Protein AF-A0A2H0MTW6-F1 (afdb_monomer)

Foldseek 3Di:
DVVLLVVLLVQLVVLLVQLVVLLVQLVVCVVVVVVVSNLVSLLSNLVSLVSNLVSLVVNCVVLDDVSNVLSPVDDPVVSVVVNCLSVCVVVCVVADPVNDFAFDDPDPDTDRPSWDWDQDPNFTWIDHRPDIDTSGPVVSVVSSVSSVVSCVSRQPDPVSVVVSVVVVVVVD

Mean predicted aligned error: 7.78 Å

Structure (mmCIF, N/CA/C/O backbone):
data_AF-A0A2H0MTW6-F1
#
_entry.id   AF-A0A2H0MTW6-F1
#
loop_
_atom_site.group_PDB
_atom_site.id
_atom_site.type_symbol
_atom_site.label_atom_id
_atom_site.label_alt_id
_atom_site.label_comp_id
_atom_site.label_asym_id
_atom_site.label_entity_id
_atom_site.label_seq_id
_atom_site.pdbx_PDB_ins_code
_atom_site.Cartn_x
_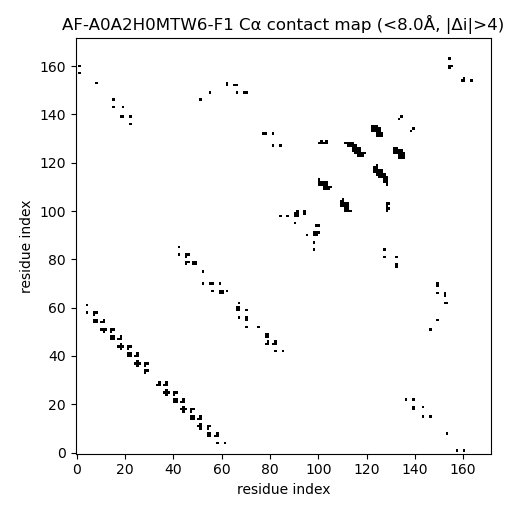atom_site.Cartn_y
_atom_site.Cartn_z
_atom_site.occupancy
_atom_site.B_iso_or_equiv
_atom_site.auth_seq_id
_atom_site.auth_comp_id
_atom_site.auth_asym_id
_atom_site.auth_atom_id
_atom_site.pdbx_PDB_model_num
ATOM 1 N N . MET A 1 1 ? -6.665 -3.968 26.983 1.00 61.47 1 MET A N 1
ATOM 2 C CA . MET A 1 1 ? -7.393 -3.691 25.725 1.00 61.47 1 MET A CA 1
ATOM 3 C C . MET A 1 1 ? -7.090 -2.282 25.215 1.00 61.47 1 MET A C 1
ATOM 5 O O . MET A 1 1 ? -6.548 -2.179 24.126 1.00 61.47 1 MET A O 1
ATOM 9 N N . TYR A 1 2 ? -7.286 -1.240 26.032 1.00 69.06 2 TYR A N 1
ATOM 10 C CA . TYR A 1 2 ? -6.973 0.174 25.736 1.00 69.06 2 TYR A CA 1
ATOM 11 C C . TYR A 1 2 ? -5.562 0.436 25.175 1.00 69.06 2 TYR A C 1
ATOM 13 O O . TYR A 1 2 ? -5.439 0.930 24.060 1.00 69.06 2 TYR A O 1
ATOM 21 N N . ASN A 1 3 ? -4.499 -0.003 25.866 1.00 75.69 3 ASN A N 1
ATOM 22 C CA . ASN A 1 3 ? -3.119 0.159 25.369 1.00 75.69 3 ASN A CA 1
ATOM 23 C C . ASN A 1 3 ? -2.903 -0.476 23.989 1.00 75.69 3 ASN A C 1
ATOM 25 O O . ASN A 1 3 ? -2.161 0.049 23.173 1.00 75.69 3 ASN A O 1
ATOM 29 N N . LYS A 1 4 ? -3.579 -1.595 23.697 1.00 79.81 4 LYS A N 1
ATOM 30 C CA . LYS A 1 4 ? -3.453 -2.262 22.398 1.00 79.81 4 LYS A CA 1
ATOM 31 C C . LYS A 1 4 ? -4.116 -1.449 21.282 1.00 79.81 4 LYS A C 1
ATOM 33 O O . LYS A 1 4 ? -3.567 -1.427 20.189 1.00 79.81 4 LYS A O 1
ATOM 38 N N . LEU A 1 5 ? -5.250 -0.792 21.543 1.00 81.81 5 LEU A N 1
ATOM 39 C CA . LEU A 1 5 ? -5.915 0.088 20.571 1.00 81.81 5 LEU A CA 1
ATOM 40 C C . LEU A 1 5 ? -5.017 1.280 20.223 1.00 81.81 5 LEU A C 1
ATOM 42 O O . LEU A 1 5 ? -4.671 1.451 19.056 1.00 81.81 5 LEU A O 1
ATOM 46 N N . LEU A 1 6 ? -4.565 2.014 21.244 1.00 78.50 6 LEU A N 1
ATOM 47 C CA . LEU A 1 6 ? -3.736 3.210 21.076 1.00 78.50 6 LEU A CA 1
ATOM 48 C C . LEU A 1 6 ? -2.411 2.890 20.375 1.00 78.50 6 LEU A C 1
ATOM 50 O O . LEU A 1 6 ? -2.101 3.483 19.348 1.00 78.50 6 LEU A O 1
ATOM 54 N N . THR A 1 7 ? -1.680 1.868 20.831 1.00 85.94 7 THR A N 1
ATOM 55 C CA . THR A 1 7 ? -0.421 1.468 20.182 1.00 85.94 7 THR A CA 1
ATOM 56 C C . THR A 1 7 ? -0.631 0.992 18.739 1.00 85.94 7 THR A C 1
ATOM 58 O O . THR A 1 7 ? 0.207 1.239 17.873 1.00 85.94 7 THR A O 1
ATOM 61 N N . THR A 1 8 ? -1.750 0.323 18.436 1.00 88.88 8 THR A N 1
ATOM 62 C CA . THR A 1 8 ? -2.046 -0.103 17.054 1.00 88.88 8 THR A CA 1
ATOM 63 C C . THR A 1 8 ? -2.344 1.102 16.160 1.00 88.88 8 THR A C 1
ATOM 65 O O . THR A 1 8 ? -1.858 1.150 15.031 1.00 88.88 8 THR A O 1
ATOM 68 N N . GLN A 1 9 ? -3.080 2.098 16.659 1.00 90.50 9 GLN A N 1
ATOM 69 C CA . GLN A 1 9 ? -3.335 3.348 15.941 1.00 90.50 9 GLN A CA 1
ATOM 70 C C . GLN A 1 9 ? -2.043 4.144 15.704 1.00 90.50 9 GLN A C 1
ATOM 72 O O . GLN A 1 9 ? -1.785 4.584 14.585 1.00 90.50 9 GLN A O 1
ATOM 77 N N . GLU A 1 10 ? -1.183 4.266 16.716 1.00 90.31 10 GLU A N 1
ATOM 78 C CA . GLU A 1 10 ? 0.134 4.903 16.587 1.00 90.31 10 GLU A CA 1
ATOM 79 C C . GLU A 1 10 ? 0.987 4.228 15.505 1.00 90.31 10 GLU A C 1
ATOM 81 O O . GLU A 1 10 ? 1.629 4.901 14.696 1.00 90.31 10 GLU A O 1
ATOM 86 N N . HIS A 1 11 ? 0.966 2.892 15.439 1.00 93.06 11 HIS A N 1
ATOM 87 C CA . HIS A 1 11 ? 1.633 2.153 14.371 1.00 93.06 11 HIS A CA 1
ATOM 88 C C . HIS A 1 11 ? 1.047 2.468 12.991 1.00 93.06 11 HIS A C 1
ATOM 90 O O . HIS A 1 11 ? 1.823 2.679 12.058 1.00 93.06 11 HIS A O 1
ATOM 96 N N . ILE A 1 12 ? -0.282 2.536 12.848 1.00 95.12 12 ILE A N 1
ATOM 97 C CA . ILE A 1 12 ? -0.930 2.926 11.583 1.00 95.12 12 ILE A CA 1
ATOM 98 C C . ILE A 1 12 ? -0.408 4.291 11.134 1.00 95.12 12 ILE A C 1
ATOM 100 O O . ILE A 1 12 ? 0.101 4.401 10.021 1.00 95.12 12 ILE A O 1
ATOM 104 N N . LEU A 1 13 ? -0.446 5.300 12.006 1.00 94.81 13 LEU A N 1
ATOM 105 C CA . LEU A 1 13 ? 0.002 6.657 11.678 1.00 94.81 13 LEU A CA 1
ATOM 106 C C . LEU A 1 13 ? 1.494 6.705 11.328 1.00 94.81 13 LEU A C 1
ATOM 108 O O . LEU A 1 13 ? 1.893 7.327 10.341 1.00 94.81 13 LEU A O 1
ATOM 112 N N . ARG A 1 14 ? 2.331 5.996 12.091 1.00 95.88 14 ARG A N 1
ATOM 113 C CA . ARG A 1 14 ? 3.772 5.912 11.830 1.00 95.88 14 ARG A CA 1
ATOM 114 C C . ARG A 1 14 ? 4.065 5.315 10.454 1.00 95.88 14 ARG A C 1
ATOM 116 O O . ARG A 1 14 ? 4.883 5.865 9.714 1.00 95.88 14 ARG A O 1
ATOM 123 N N . TYR A 1 15 ? 3.423 4.202 10.102 1.00 97.69 15 TYR A N 1
ATOM 124 C CA . TYR A 1 15 ? 3.654 3.545 8.815 1.00 97.69 15 TYR A CA 1
ATOM 125 C C . TYR A 1 15 ? 2.961 4.261 7.653 1.00 97.69 15 TYR A C 1
ATOM 127 O O . TYR A 1 15 ? 3.503 4.252 6.553 1.00 97.69 15 TYR A O 1
ATOM 135 N N . ARG A 1 16 ? 1.847 4.961 7.891 1.00 97.50 16 ARG A N 1
ATOM 136 C CA . ARG A 1 16 ? 1.221 5.878 6.928 1.00 97.50 16 ARG A CA 1
ATOM 137 C C . ARG A 1 16 ? 2.183 6.999 6.530 1.00 97.50 16 ARG A C 1
ATOM 139 O O . ARG A 1 16 ? 2.453 7.182 5.347 1.00 97.50 16 ARG A O 1
ATOM 146 N N . ASN A 1 17 ? 2.794 7.667 7.510 1.00 97.88 17 ASN A N 1
ATOM 147 C CA . ASN A 1 17 ? 3.812 8.697 7.265 1.00 97.88 17 ASN A CA 1
ATOM 148 C C . ASN A 1 17 ? 5.059 8.123 6.582 1.00 97.88 17 ASN A C 1
ATOM 150 O O . ASN A 1 17 ? 5.659 8.763 5.720 1.00 97.88 17 ASN A O 1
ATOM 154 N N . SER A 1 18 ? 5.446 6.895 6.938 1.00 97.75 18 SER A N 1
ATOM 155 C CA . SER A 1 18 ? 6.530 6.207 6.242 1.00 97.75 18 SER A CA 1
ATOM 156 C C . SER A 1 18 ? 6.173 5.912 4.782 1.00 97.75 18 SER A C 1
ATOM 158 O O . SER A 1 18 ? 7.005 6.158 3.919 1.00 97.75 18 SER A O 1
ATOM 160 N N . ALA A 1 19 ? 4.961 5.441 4.479 1.00 98.12 19 ALA A N 1
ATOM 161 C CA . ALA A 1 19 ? 4.523 5.188 3.107 1.00 98.12 19 ALA A CA 1
ATOM 162 C C . ALA A 1 19 ? 4.574 6.467 2.254 1.00 98.12 19 ALA A C 1
ATOM 164 O O . ALA A 1 19 ? 5.123 6.442 1.156 1.00 98.12 19 ALA A O 1
ATOM 165 N N . GLU A 1 20 ? 4.090 7.594 2.781 1.00 98.50 20 GLU A N 1
ATOM 166 C CA . GLU A 1 20 ? 4.177 8.896 2.110 1.00 98.50 20 GLU A CA 1
ATOM 167 C C . GLU A 1 20 ? 5.633 9.308 1.827 1.00 98.50 20 GLU A C 1
ATOM 169 O O . GLU A 1 20 ? 5.987 9.649 0.695 1.00 98.50 20 GLU A O 1
ATOM 174 N N . LEU A 1 21 ? 6.505 9.214 2.837 1.00 98.38 21 LEU A N 1
ATOM 175 C CA . LEU A 1 21 ? 7.918 9.567 2.704 1.00 98.38 21 LEU A CA 1
ATOM 176 C C . LEU A 1 21 ? 8.641 8.690 1.672 1.00 98.38 21 LEU A C 1
ATOM 178 O O . LEU A 1 21 ? 9.351 9.216 0.811 1.00 98.38 21 LEU A O 1
ATOM 182 N N . GLN A 1 22 ? 8.465 7.368 1.745 1.00 98.06 22 GLN A N 1
ATOM 183 C CA . GLN A 1 22 ? 9.132 6.441 0.828 1.00 98.06 22 GLN A CA 1
ATOM 184 C C . GLN A 1 22 ? 8.589 6.568 -0.590 1.00 98.06 22 GLN A C 1
ATOM 186 O O . GLN A 1 22 ? 9.360 6.475 -1.539 1.00 98.06 22 GLN A O 1
ATOM 191 N N . HIS A 1 23 ? 7.297 6.866 -0.761 1.00 98.31 23 HIS A N 1
ATOM 192 C CA . HIS A 1 23 ? 6.752 7.167 -2.082 1.00 98.31 23 HIS A CA 1
ATOM 193 C C . HIS A 1 23 ? 7.390 8.421 -2.687 1.00 98.31 23 HIS A C 1
ATOM 195 O O . HIS A 1 23 ? 7.848 8.386 -3.829 1.00 98.31 23 HIS A O 1
ATOM 201 N N . SER A 1 24 ? 7.517 9.501 -1.912 1.00 98.25 24 SER A N 1
ATOM 202 C CA . SER A 1 24 ? 8.184 10.728 -2.367 1.00 98.25 24 SER A CA 1
ATOM 203 C C . SER A 1 24 ? 9.627 10.461 -2.822 1.00 98.25 24 SER A C 1
ATOM 205 O O . SER A 1 24 ? 10.028 10.859 -3.923 1.00 98.25 24 SER A O 1
ATOM 207 N N . ARG A 1 25 ? 10.391 9.694 -2.032 1.00 98.25 25 ARG A N 1
ATOM 208 C CA . ARG A 1 25 ? 11.764 9.285 -2.377 1.00 98.25 25 ARG A CA 1
ATOM 209 C C . ARG A 1 25 ? 11.820 8.371 -3.597 1.00 98.25 25 ARG A C 1
ATOM 211 O O . ARG A 1 25 ? 12.670 8.570 -4.463 1.00 98.25 25 ARG A O 1
ATOM 218 N N . PHE A 1 26 ? 10.892 7.424 -3.710 1.00 96.88 26 PHE A N 1
ATOM 219 C CA . PHE A 1 26 ? 10.732 6.560 -4.878 1.00 96.88 26 PHE A CA 1
ATOM 220 C C . PHE A 1 26 ? 10.512 7.381 -6.155 1.00 96.88 26 PHE A C 1
ATOM 222 O O . PHE A 1 26 ? 11.214 7.180 -7.147 1.00 96.88 26 PHE A O 1
ATOM 229 N N . ILE A 1 27 ? 9.593 8.352 -6.134 1.00 96.06 27 ILE A N 1
ATOM 230 C CA . ILE A 1 27 ? 9.321 9.220 -7.287 1.00 96.06 27 ILE A CA 1
ATOM 231 C C . ILE A 1 27 ? 10.542 10.075 -7.634 1.00 96.06 27 ILE A C 1
ATOM 233 O O . ILE A 1 27 ? 10.868 10.227 -8.815 1.00 96.06 27 ILE A O 1
ATOM 237 N N . GLN A 1 28 ? 11.235 10.619 -6.634 1.00 97.25 28 GLN A N 1
ATOM 238 C CA . GLN A 1 28 ? 12.457 11.389 -6.849 1.00 97.25 28 GLN A CA 1
ATOM 239 C C . GLN A 1 28 ? 13.549 10.539 -7.512 1.00 97.25 28 GLN A C 1
ATOM 241 O O . GLN A 1 28 ? 14.093 10.941 -8.543 1.00 97.25 28 GLN A O 1
ATOM 246 N N . ALA A 1 29 ? 13.823 9.353 -6.967 1.00 95.50 29 ALA A N 1
ATOM 247 C CA . ALA A 1 29 ? 14.791 8.411 -7.518 1.00 95.50 29 ALA A CA 1
ATOM 248 C C . ALA A 1 29 ? 14.431 8.002 -8.952 1.00 95.50 29 ALA A C 1
ATOM 250 O O . ALA A 1 29 ? 15.303 7.942 -9.821 1.00 95.50 29 ALA A O 1
ATOM 251 N N . TRP A 1 30 ? 13.138 7.797 -9.225 1.00 92.94 30 TRP A N 1
ATOM 252 C CA . TRP A 1 30 ? 12.649 7.450 -10.557 1.00 92.94 30 TRP A CA 1
ATOM 253 C C . TRP A 1 30 ? 12.935 8.565 -11.555 1.00 92.94 30 TRP A C 1
ATOM 255 O O . TRP A 1 30 ? 13.470 8.312 -12.631 1.00 92.94 30 TRP A O 1
ATOM 265 N N . ARG A 1 31 ? 12.616 9.817 -11.205 1.00 92.88 31 ARG A N 1
ATOM 266 C CA . ARG A 1 31 ? 12.877 10.988 -12.062 1.00 92.88 31 ARG A CA 1
ATOM 267 C C . ARG A 1 31 ? 14.369 11.171 -12.347 1.00 92.88 31 ARG A C 1
ATOM 269 O O . ARG A 1 31 ? 14.730 11.620 -13.428 1.00 92.88 31 ARG A O 1
ATOM 276 N N . GLN A 1 32 ? 15.225 10.793 -11.402 1.00 95.94 32 GLN A N 1
ATOM 277 C CA . GLN A 1 32 ? 16.682 10.826 -11.543 1.00 95.94 32 GLN A CA 1
ATOM 278 C C . GLN A 1 32 ? 17.253 9.611 -12.289 1.00 95.94 32 GLN A C 1
ATOM 280 O O . GLN A 1 32 ? 18.464 9.535 -12.473 1.00 95.94 32 GLN A O 1
ATOM 285 N N . SER A 1 33 ? 16.416 8.653 -12.705 1.00 92.06 33 SER A N 1
ATOM 286 C CA . SER A 1 33 ? 16.856 7.367 -13.268 1.00 92.06 33 SER A CA 1
ATOM 287 C C . SER A 1 33 ? 17.817 6.592 -12.348 1.00 92.06 33 SER A C 1
ATOM 289 O O . SER A 1 33 ? 18.616 5.779 -12.810 1.00 92.06 33 SER A O 1
ATOM 291 N N . ASN A 1 34 ? 17.745 6.818 -11.030 1.00 91.50 34 ASN A N 1
ATOM 292 C CA . ASN A 1 34 ? 18.532 6.091 -10.037 1.00 91.50 34 ASN A CA 1
ATOM 293 C C . ASN A 1 34 ? 17.819 4.779 -9.680 1.00 91.50 34 ASN A C 1
ATOM 295 O O . ASN A 1 34 ? 17.210 4.647 -8.619 1.00 91.50 34 ASN A O 1
ATOM 299 N N . TYR A 1 35 ? 17.855 3.816 -10.601 1.00 85.81 35 TYR A N 1
ATOM 300 C CA . TYR A 1 35 ? 17.107 2.562 -10.481 1.00 85.81 35 TYR A CA 1
ATOM 301 C C . TYR A 1 35 ? 17.416 1.739 -9.217 1.00 85.81 35 TYR A C 1
ATOM 303 O O . TYR A 1 35 ? 16.464 1.215 -8.638 1.00 85.81 35 TYR A O 1
ATOM 311 N N . PRO A 1 36 ? 18.669 1.651 -8.723 1.00 87.88 36 PRO A N 1
ATOM 312 C CA . PRO A 1 36 ? 18.937 1.019 -7.432 1.00 87.88 36 PRO A CA 1
ATOM 313 C C . PRO A 1 36 ? 18.144 1.664 -6.291 1.00 87.88 36 PRO A C 1
ATOM 315 O O . PRO A 1 36 ? 17.479 0.963 -5.531 1.00 87.88 36 PRO A O 1
ATOM 318 N N . GLN A 1 37 ? 18.137 3.000 -6.218 1.00 91.88 37 GLN A N 1
ATOM 319 C CA . GLN A 1 37 ? 17.368 3.712 -5.201 1.00 91.88 37 GLN A CA 1
ATOM 320 C C . GLN A 1 37 ? 15.860 3.517 -5.392 1.00 91.88 37 GLN A C 1
ATOM 322 O O . GLN A 1 37 ? 15.148 3.329 -4.413 1.00 91.88 37 GLN A O 1
ATOM 327 N N . VAL A 1 38 ? 15.363 3.491 -6.634 1.00 92.00 38 VAL A N 1
ATOM 328 C CA . VAL A 1 38 ? 13.941 3.224 -6.912 1.00 92.00 38 VAL A CA 1
ATOM 329 C C . VAL A 1 38 ? 13.495 1.896 -6.307 1.00 92.00 38 VAL A C 1
ATOM 331 O O . VAL A 1 38 ? 12.445 1.842 -5.674 1.00 92.00 38 VAL A O 1
ATOM 334 N N . LEU A 1 39 ? 14.283 0.832 -6.477 1.00 89.25 39 LEU A N 1
ATOM 335 C CA . LEU A 1 39 ? 13.943 -0.490 -5.946 1.00 89.25 39 LEU A CA 1
ATOM 336 C C . LEU A 1 39 ? 13.986 -0.523 -4.413 1.00 89.25 39 LEU A C 1
ATOM 338 O O . LEU A 1 39 ? 13.099 -1.115 -3.799 1.00 89.25 39 LEU A O 1
ATOM 342 N N . ILE A 1 40 ? 14.970 0.143 -3.800 1.00 91.69 40 ILE A N 1
ATOM 343 C CA . ILE A 1 40 ? 15.077 0.267 -2.339 1.00 91.69 40 ILE A CA 1
ATOM 344 C C . ILE A 1 40 ? 13.843 0.975 -1.771 1.00 91.69 40 ILE A C 1
ATOM 346 O O . ILE A 1 40 ? 13.188 0.462 -0.864 1.00 91.69 40 ILE A O 1
ATOM 350 N N . GLU A 1 41 ? 13.496 2.135 -2.325 1.00 96.38 41 GLU A N 1
ATOM 351 C CA . GLU A 1 41 ? 12.370 2.925 -1.822 1.00 96.38 41 GLU A CA 1
ATOM 352 C C . GLU A 1 41 ? 11.028 2.249 -2.101 1.00 96.38 41 GLU A C 1
ATOM 354 O O . GLU A 1 41 ? 10.130 2.288 -1.261 1.00 96.38 41 GLU A O 1
ATOM 359 N N . LEU A 1 42 ? 10.900 1.551 -3.234 1.00 95.31 42 LEU A N 1
ATOM 360 C CA . LEU A 1 42 ? 9.725 0.738 -3.528 1.00 95.31 42 LEU A CA 1
ATOM 361 C C . LEU A 1 42 ? 9.554 -0.397 -2.511 1.00 95.31 42 LEU A C 1
ATOM 363 O O . LEU A 1 42 ? 8.443 -0.617 -2.033 1.00 95.31 42 LEU A O 1
ATOM 367 N N . HIS A 1 43 ? 10.628 -1.098 -2.143 1.00 93.50 43 HIS A N 1
ATOM 368 C CA . HIS A 1 43 ? 10.558 -2.134 -1.115 1.00 93.50 43 HIS A CA 1
ATOM 369 C C . HIS A 1 43 ? 10.042 -1.561 0.213 1.00 93.50 43 HIS A C 1
ATOM 371 O O . HIS A 1 43 ? 9.067 -2.075 0.767 1.00 93.50 43 HIS A O 1
ATOM 377 N N . PHE A 1 44 ? 10.627 -0.459 0.694 1.00 95.62 44 PHE A N 1
ATOM 378 C CA . PHE A 1 44 ? 10.183 0.157 1.945 1.00 95.62 44 PHE A CA 1
ATOM 379 C C . PHE A 1 44 ? 8.756 0.710 1.870 1.00 95.62 44 PHE A C 1
ATOM 381 O O . PHE A 1 44 ? 8.016 0.608 2.849 1.00 95.62 44 PHE A O 1
ATOM 388 N N . LEU A 1 45 ? 8.333 1.233 0.718 1.00 97.50 45 LEU A N 1
ATOM 389 C CA . LEU A 1 45 ? 6.944 1.618 0.480 1.00 97.50 45 LEU A CA 1
ATOM 390 C C . LEU A 1 45 ? 5.994 0.419 0.652 1.00 97.50 45 LEU A C 1
ATOM 392 O O . LEU A 1 45 ? 5.011 0.515 1.387 1.00 97.50 45 LEU A O 1
ATOM 396 N N . LEU A 1 46 ? 6.295 -0.720 0.020 1.00 96.75 46 LEU A N 1
ATOM 397 C CA . LEU A 1 46 ? 5.476 -1.936 0.102 1.00 96.75 46 LEU A CA 1
ATOM 398 C C . LEU A 1 46 ? 5.413 -2.503 1.528 1.00 96.75 46 LEU A C 1
ATOM 400 O O . LEU A 1 46 ? 4.353 -2.958 1.970 1.00 96.75 46 LEU A O 1
ATOM 404 N N . VAL A 1 47 ? 6.525 -2.446 2.266 1.00 96.38 47 VAL A N 1
ATOM 405 C CA . VAL A 1 47 ? 6.574 -2.811 3.689 1.00 96.38 47 VAL A CA 1
ATOM 406 C C . VAL A 1 47 ? 5.628 -1.924 4.500 1.00 96.38 47 VAL A C 1
ATOM 408 O O . VAL A 1 47 ? 4.787 -2.448 5.234 1.00 96.38 47 VAL A O 1
ATOM 411 N N . SER A 1 48 ? 5.712 -0.603 4.332 1.00 97.94 48 SER A N 1
ATOM 412 C CA . SER A 1 48 ? 4.871 0.356 5.052 1.00 97.94 48 SER A CA 1
ATOM 413 C C . SER A 1 48 ? 3.384 0.172 4.749 1.00 97.94 48 SER A C 1
ATOM 415 O O . SER A 1 48 ? 2.593 0.084 5.686 1.00 97.94 48 SER A O 1
ATOM 417 N N . ILE A 1 49 ? 3.003 0.001 3.477 1.00 98.00 49 ILE A N 1
ATOM 418 C CA . ILE A 1 49 ? 1.614 -0.297 3.078 1.00 98.00 49 ILE A CA 1
ATOM 419 C C . ILE A 1 49 ? 1.110 -1.558 3.786 1.00 98.00 49 ILE A C 1
ATOM 421 O O . ILE A 1 49 ? 0.063 -1.544 4.431 1.00 98.00 49 ILE A O 1
ATOM 425 N N . ASN A 1 50 ? 1.875 -2.651 3.724 1.00 97.31 50 ASN A N 1
ATOM 426 C CA . ASN A 1 50 ? 1.478 -3.904 4.354 1.00 97.31 50 ASN A CA 1
ATOM 427 C C . ASN A 1 50 ? 1.338 -3.773 5.882 1.00 97.31 50 ASN A C 1
ATOM 429 O O . ASN A 1 50 ? 0.431 -4.365 6.469 1.00 97.31 50 ASN A O 1
ATOM 433 N N . LEU A 1 51 ? 2.227 -3.022 6.539 1.00 97.00 51 LEU A N 1
ATOM 434 C CA . LEU A 1 51 ? 2.148 -2.795 7.982 1.00 97.00 51 LEU A CA 1
ATOM 435 C C . LEU A 1 51 ? 0.930 -1.946 8.356 1.00 97.00 51 LEU A C 1
ATOM 437 O O . LEU A 1 51 ? 0.261 -2.281 9.333 1.00 97.00 51 LEU A O 1
ATOM 441 N N . VAL A 1 52 ? 0.589 -0.923 7.571 1.00 97.88 52 VAL A N 1
ATOM 442 C CA . VAL A 1 52 ? -0.658 -0.165 7.748 1.00 97.88 52 VAL A CA 1
ATOM 443 C C . VAL A 1 52 ? -1.868 -1.091 7.633 1.00 97.88 52 VAL A C 1
ATOM 445 O O . VAL A 1 52 ? -2.631 -1.196 8.591 1.00 97.88 52 VAL A O 1
ATOM 448 N N . CYS A 1 53 ? -2.006 -1.831 6.528 1.00 97.38 53 CYS A N 1
ATOM 449 C CA . CYS A 1 53 ? -3.150 -2.723 6.310 1.00 97.38 53 CYS A CA 1
ATOM 450 C C . CYS A 1 53 ? -3.279 -3.787 7.413 1.00 97.38 53 CYS A C 1
ATOM 452 O O . CYS A 1 53 ? -4.376 -4.056 7.896 1.00 97.38 53 CYS A O 1
ATOM 454 N N . ASN A 1 54 ? -2.164 -4.372 7.863 1.00 96.00 54 ASN A N 1
ATOM 455 C CA . ASN A 1 54 ? -2.182 -5.351 8.949 1.00 96.00 54 ASN A CA 1
ATOM 456 C C . ASN A 1 54 ? -2.648 -4.742 10.278 1.00 96.00 54 ASN A C 1
ATOM 458 O O . ASN A 1 54 ? -3.443 -5.366 10.981 1.00 96.00 54 ASN A O 1
ATOM 462 N N . ASN A 1 55 ? -2.173 -3.544 10.630 1.00 95.88 55 ASN A N 1
ATOM 463 C CA . ASN A 1 55 ? -2.606 -2.879 11.859 1.00 95.88 55 ASN A CA 1
ATOM 464 C C . ASN A 1 55 ? -4.066 -2.408 11.755 1.00 95.88 55 ASN A C 1
ATOM 466 O O . ASN A 1 55 ? -4.812 -2.600 12.711 1.00 95.88 55 ASN A O 1
ATOM 470 N N . MET A 1 56 ? -4.510 -1.901 10.598 1.00 96.38 56 MET A N 1
ATOM 471 C CA . MET A 1 56 ? -5.923 -1.578 10.346 1.00 96.38 56 MET A CA 1
ATOM 472 C C . MET A 1 56 ? -6.815 -2.801 10.532 1.00 96.38 56 MET A C 1
ATOM 474 O O . MET A 1 56 ? -7.814 -2.715 11.230 1.00 96.38 56 MET A O 1
ATOM 478 N N . LYS A 1 57 ? -6.419 -3.963 10.006 1.00 95.69 57 LYS A N 1
ATOM 479 C CA . LYS A 1 57 ? -7.153 -5.224 10.180 1.00 95.69 57 LYS A CA 1
ATOM 480 C C . LYS A 1 57 ? -7.224 -5.696 11.630 1.00 95.69 57 LYS A C 1
ATOM 482 O O . LYS A 1 57 ? -8.215 -6.286 12.057 1.00 95.69 57 LYS A O 1
ATOM 487 N N . VAL A 1 58 ? -6.153 -5.501 12.399 1.00 93.38 58 VAL A N 1
ATOM 488 C CA . VAL A 1 58 ? -6.170 -5.788 13.840 1.00 93.38 58 VAL A CA 1
ATOM 489 C C . VAL A 1 58 ? -7.122 -4.829 14.548 1.00 93.38 58 VAL A C 1
ATOM 491 O O . VAL A 1 58 ? -7.932 -5.273 15.358 1.00 93.38 58 VAL A O 1
ATOM 494 N N . LEU A 1 59 ? -7.038 -3.537 14.232 1.00 92.56 59 LEU A N 1
ATOM 495 C CA . LEU A 1 59 ? -7.812 -2.488 14.881 1.00 92.56 59 LEU A CA 1
ATOM 496 C C . LEU A 1 59 ? -9.306 -2.582 14.542 1.00 92.56 59 LEU A C 1
ATOM 498 O O . LEU A 1 59 ? -10.138 -2.534 15.443 1.00 92.56 59 LEU A O 1
ATOM 502 N N . SER A 1 60 ? -9.648 -2.838 13.278 1.00 94.19 60 SER A N 1
ATOM 503 C CA . SER A 1 60 ? -11.026 -3.001 12.810 1.00 94.19 60 SER A CA 1
ATOM 504 C C . SER A 1 60 ? -11.728 -4.159 13.511 1.00 94.19 60 SER A C 1
ATOM 506 O O . SER A 1 60 ? -12.869 -4.020 13.931 1.00 94.19 60 SER A O 1
ATOM 508 N N . ARG A 1 61 ? -11.032 -5.280 13.739 1.00 92.31 61 ARG A N 1
ATOM 509 C CA . ARG A 1 61 ? -11.564 -6.428 14.493 1.00 92.31 61 ARG A CA 1
ATOM 510 C C . ARG A 1 61 ? -11.788 -6.141 15.973 1.00 92.31 61 ARG A C 1
ATOM 512 O O . ARG A 1 61 ? -12.636 -6.786 16.578 1.00 92.31 61 ARG A O 1
ATOM 519 N N . LEU A 1 62 ? -11.013 -5.233 16.564 1.00 88.69 62 LEU A N 1
ATOM 520 C CA . LEU A 1 62 ? -11.201 -4.824 17.958 1.00 88.69 62 LEU A CA 1
ATOM 521 C C . LEU A 1 62 ? -12.384 -3.860 18.113 1.00 88.69 62 LEU A C 1
ATOM 523 O O . LEU A 1 62 ? -13.062 -3.907 19.134 1.00 88.69 62 LEU A O 1
ATOM 527 N N . ILE A 1 63 ? -12.619 -3.001 17.118 1.00 88.69 63 ILE A N 1
ATOM 528 C CA . ILE A 1 63 ? -13.689 -1.992 17.123 1.00 88.69 63 ILE A CA 1
ATOM 529 C C . ILE A 1 63 ? -15.027 -2.610 16.672 1.00 88.69 63 ILE A C 1
ATOM 531 O O . ILE A 1 63 ? -16.065 -2.421 17.312 1.00 88.69 63 ILE A O 1
ATOM 535 N N . GLY A 1 64 ? -15.003 -3.419 15.611 1.00 89.25 64 GLY A N 1
ATOM 536 C CA . GLY A 1 64 ? -16.184 -3.990 14.964 1.00 89.25 64 GLY A CA 1
ATOM 537 C C . GLY A 1 64 ? -16.924 -2.993 14.063 1.00 89.25 64 GLY A C 1
ATOM 538 O O . GLY A 1 64 ? -16.441 -1.893 13.807 1.00 89.25 64 GLY A O 1
ATOM 539 N N . GLY A 1 65 ? -18.109 -3.389 13.589 1.00 91.06 65 GLY A N 1
ATOM 540 C CA . GLY A 1 65 ? -19.024 -2.512 12.845 1.00 91.06 65 GLY A CA 1
ATOM 541 C C . GLY A 1 65 ? -18.401 -1.894 11.591 1.00 91.06 65 GLY A C 1
ATOM 542 O O . GLY A 1 65 ? -17.704 -2.573 10.832 1.00 91.06 65 GLY A O 1
ATOM 543 N N . ASP A 1 66 ? -18.623 -0.594 11.405 1.00 93.06 66 ASP A N 1
ATOM 544 C CA . ASP A 1 66 ? -18.191 0.155 10.220 1.00 93.06 66 ASP A CA 1
ATOM 545 C C . ASP A 1 66 ? -16.676 0.137 9.995 1.00 93.06 66 ASP A C 1
ATOM 547 O O . ASP A 1 66 ? -16.232 0.187 8.850 1.00 93.06 66 ASP A O 1
ATOM 551 N N . ALA A 1 67 ? -15.867 -0.030 11.048 1.00 93.44 67 ALA A N 1
ATOM 552 C CA . ALA A 1 67 ? -14.422 -0.177 10.895 1.00 93.44 67 ALA A CA 1
ATOM 553 C C . ALA A 1 67 ? -14.047 -1.442 10.100 1.00 93.44 67 ALA A C 1
ATOM 555 O O . ALA A 1 67 ? -13.088 -1.423 9.327 1.00 93.44 67 ALA A O 1
ATOM 556 N N . ILE A 1 68 ? -14.785 -2.546 10.272 1.00 95.06 68 ILE A N 1
ATOM 557 C CA . ILE A 1 68 ? -14.577 -3.778 9.490 1.00 95.06 68 I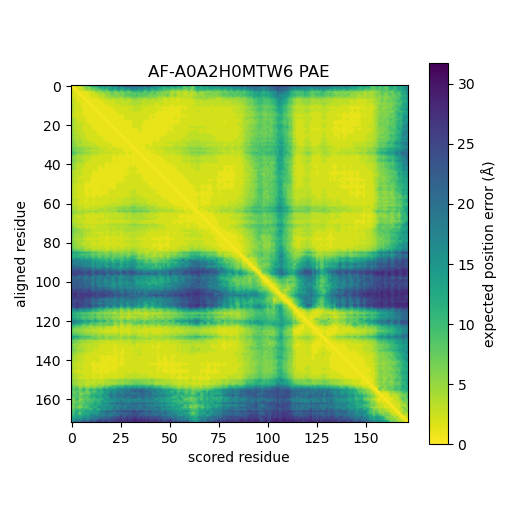LE A CA 1
ATOM 558 C C . ILE A 1 68 ? -15.030 -3.560 8.046 1.00 95.06 68 ILE A C 1
ATOM 560 O O . ILE A 1 68 ? -14.318 -3.948 7.121 1.00 95.06 68 ILE A O 1
ATOM 564 N N . THR A 1 69 ? -16.179 -2.910 7.849 1.00 95.81 69 THR A N 1
ATOM 565 C CA . THR A 1 69 ? -16.695 -2.580 6.513 1.00 95.81 69 THR A CA 1
ATOM 566 C C . THR A 1 69 ? -15.714 -1.698 5.740 1.00 95.81 69 THR A C 1
ATOM 568 O O . THR A 1 69 ? -15.423 -1.977 4.578 1.00 95.81 69 THR A O 1
ATOM 571 N N . HIS A 1 70 ? -15.147 -0.678 6.392 1.00 96.06 70 HIS A N 1
ATOM 572 C CA . HIS A 1 70 ? -14.127 0.189 5.806 1.00 96.06 70 HIS A CA 1
ATOM 573 C C . HIS A 1 70 ? -12.859 -0.584 5.457 1.00 96.06 70 HIS A C 1
ATOM 575 O O . HIS A 1 70 ? -12.394 -0.489 4.325 1.00 96.06 70 HIS A O 1
ATOM 581 N N . GLU A 1 71 ? -12.326 -1.390 6.384 1.00 95.62 71 GLU A N 1
ATOM 582 C CA . GLU A 1 71 ? -11.127 -2.202 6.124 1.00 95.62 71 GLU A CA 1
ATOM 583 C C . GLU A 1 71 ? -11.310 -3.162 4.941 1.00 95.62 71 GLU A C 1
ATOM 585 O O . GLU A 1 71 ? -10.378 -3.375 4.169 1.00 95.62 71 GLU A O 1
ATOM 590 N N . GLY A 1 72 ? -12.513 -3.711 4.769 1.00 94.31 72 GLY A N 1
ATOM 591 C CA . GLY A 1 72 ? -12.854 -4.597 3.657 1.00 94.31 72 GLY A CA 1
ATOM 592 C C . GLY A 1 72 ? -13.209 -3.893 2.343 1.00 94.31 72 GLY A C 1
ATOM 593 O O . GLY A 1 72 ? -13.430 -4.578 1.346 1.00 94.31 72 GLY A O 1
ATOM 594 N N . SER A 1 73 ? -13.288 -2.558 2.315 1.00 96.81 73 SER A N 1
ATOM 595 C CA . SER A 1 73 ? -13.773 -1.808 1.144 1.00 96.81 73 SER A CA 1
ATOM 596 C C . SER A 1 73 ? -12.781 -1.759 -0.023 1.00 96.81 73 SER A C 1
ATOM 598 O O . SER A 1 73 ? -13.194 -1.578 -1.169 1.00 96.81 73 SER A O 1
ATOM 600 N N . ILE A 1 74 ? -11.483 -1.938 0.246 1.00 94.19 74 ILE A N 1
ATOM 601 C CA . ILE A 1 74 ? -10.423 -1.934 -0.768 1.00 94.19 74 ILE A CA 1
ATOM 602 C C . ILE A 1 74 ? -9.471 -3.107 -0.530 1.00 94.19 74 ILE A C 1
ATOM 604 O O . ILE A 1 74 ? -8.934 -3.279 0.564 1.00 94.19 74 ILE A O 1
ATOM 608 N N . ASP A 1 75 ? -9.202 -3.889 -1.578 1.00 94.19 75 ASP A N 1
ATOM 609 C CA . ASP A 1 75 ? -8.247 -4.994 -1.506 1.00 94.19 75 ASP A CA 1
ATOM 610 C C . ASP A 1 75 ? -6.815 -4.550 -1.855 1.00 94.19 75 ASP A C 1
ATOM 612 O O . ASP A 1 75 ? -6.476 -4.309 -3.014 1.00 94.19 75 ASP A O 1
ATOM 616 N N . TYR A 1 76 ? -5.945 -4.516 -0.842 1.00 95.31 76 TYR A N 1
ATOM 617 C CA . TYR A 1 76 ? -4.503 -4.277 -0.989 1.00 95.31 76 TYR A CA 1
ATOM 618 C C . TYR A 1 76 ? -3.656 -5.562 -0.929 1.00 95.31 76 TYR A C 1
ATOM 620 O O . TYR A 1 76 ? -2.428 -5.505 -0.810 1.00 95.31 76 TYR A O 1
ATOM 628 N N . SER A 1 77 ? -4.270 -6.746 -1.021 1.00 93.50 77 SER A N 1
ATOM 629 C CA . SER A 1 77 ? -3.573 -8.036 -0.938 1.00 93.50 77 SER A CA 1
ATOM 630 C C . SER A 1 77 ? -2.457 -8.192 -1.977 1.00 93.50 77 SER A C 1
ATOM 632 O O . SER A 1 77 ? -1.438 -8.829 -1.691 1.00 93.50 77 SER A O 1
ATOM 634 N N . LEU A 1 78 ? -2.605 -7.551 -3.139 1.00 93.31 78 LEU A N 1
ATOM 635 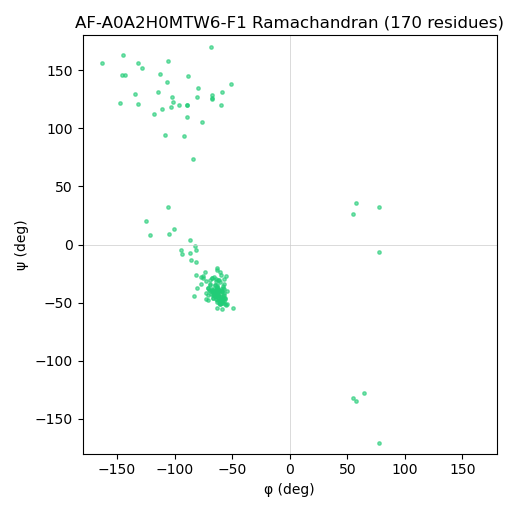C CA . LEU A 1 78 ? -1.624 -7.573 -4.219 1.00 93.31 78 LEU A CA 1
ATOM 636 C C . LEU A 1 78 ? -0.329 -6.818 -3.870 1.00 93.31 78 LEU A C 1
ATOM 638 O O . LEU A 1 78 ? 0.748 -7.231 -4.290 1.00 93.31 78 LEU A O 1
ATOM 642 N N . TYR A 1 79 ? -0.396 -5.777 -3.033 1.00 95.00 79 TYR A N 1
ATOM 643 C CA . TYR A 1 79 ? 0.787 -5.047 -2.552 1.00 95.00 79 TYR A CA 1
ATOM 644 C C . TYR A 1 79 ? 1.601 -5.885 -1.563 1.00 95.00 79 TYR A C 1
ATOM 646 O O . TYR A 1 79 ? 2.832 -5.888 -1.602 1.00 95.00 79 TYR A O 1
ATOM 654 N N . ARG A 1 80 ? 0.923 -6.667 -0.713 1.00 92.19 80 ARG A N 1
ATOM 655 C CA . ARG A 1 80 ? 1.583 -7.667 0.138 1.00 92.19 80 ARG A CA 1
ATOM 656 C C . ARG A 1 80 ? 2.262 -8.745 -0.704 1.00 92.19 80 ARG A C 1
ATOM 658 O O . ARG A 1 80 ? 3.358 -9.178 -0.365 1.00 92.19 80 ARG A O 1
ATOM 665 N N . ASP A 1 81 ? 1.622 -9.182 -1.783 1.00 89.25 81 ASP A N 1
ATOM 666 C CA . ASP A 1 81 ? 2.215 -10.168 -2.683 1.00 89.25 81 ASP A CA 1
ATOM 667 C C . ASP A 1 81 ? 3.448 -9.612 -3.414 1.00 89.25 81 ASP A C 1
ATOM 669 O O . ASP A 1 81 ? 4.487 -10.271 -3.454 1.00 89.25 81 ASP A O 1
ATOM 673 N N . ALA A 1 82 ? 3.384 -8.363 -3.884 1.00 90.12 82 ALA A N 1
ATOM 674 C CA . ALA A 1 82 ? 4.527 -7.648 -4.451 1.00 90.12 82 ALA A CA 1
ATOM 675 C C . ALA A 1 82 ? 5.701 -7.552 -3.458 1.00 90.12 82 ALA A C 1
ATOM 677 O O . ALA A 1 82 ? 6.850 -7.800 -3.825 1.00 90.12 82 ALA A O 1
ATOM 678 N N . ARG A 1 83 ? 5.418 -7.247 -2.182 1.00 91.25 83 ARG A N 1
ATOM 679 C CA . ARG A 1 83 ? 6.420 -7.219 -1.102 1.00 91.25 83 ARG A CA 1
ATOM 680 C C . ARG A 1 83 ? 7.087 -8.581 -0.918 1.00 91.25 83 ARG A C 1
ATOM 682 O O . ARG A 1 83 ? 8.310 -8.662 -0.885 1.00 91.25 83 ARG A O 1
ATOM 689 N N . ASN A 1 84 ? 6.290 -9.649 -0.840 1.00 86.25 84 ASN A N 1
ATOM 690 C CA . ASN A 1 84 ? 6.808 -11.010 -0.699 1.00 86.25 84 ASN A CA 1
ATOM 691 C C . ASN A 1 84 ? 7.707 -11.388 -1.886 1.00 86.25 84 ASN A C 1
ATOM 693 O O . ASN A 1 84 ? 8.738 -12.025 -1.693 1.00 86.25 84 ASN A O 1
ATOM 697 N N . HIS A 1 85 ? 7.354 -10.962 -3.102 1.00 79.81 85 HIS A N 1
ATOM 698 C CA . HIS A 1 85 ? 8.184 -11.180 -4.289 1.00 79.81 85 HIS A CA 1
ATOM 699 C C . HIS A 1 85 ? 9.537 -10.457 -4.219 1.00 79.81 85 HIS A C 1
ATOM 701 O O . HIS A 1 85 ? 10.513 -10.968 -4.769 1.00 79.81 85 HIS A O 1
ATOM 707 N N . PHE A 1 86 ? 9.598 -9.301 -3.551 1.00 78.06 86 PHE A N 1
ATOM 708 C CA . PHE A 1 86 ? 10.845 -8.590 -3.259 1.00 78.06 86 PHE A CA 1
ATOM 709 C C . PHE A 1 86 ? 11.681 -9.291 -2.177 1.00 78.06 86 PHE A C 1
ATOM 711 O O . PHE A 1 86 ? 12.882 -9.460 -2.358 1.00 78.06 86 PHE A O 1
ATOM 718 N N . GLU A 1 87 ? 11.062 -9.691 -1.063 1.00 78.56 87 GLU A N 1
ATOM 719 C CA . GLU A 1 87 ? 11.754 -10.247 0.116 1.00 78.56 87 GLU A CA 1
ATOM 720 C C . GLU A 1 87 ? 12.286 -11.666 -0.100 1.00 78.56 87 GLU A C 1
ATOM 722 O O . GLU A 1 87 ? 13.311 -12.035 0.462 1.00 78.56 87 GLU A O 1
ATOM 727 N N . HIS A 1 88 ? 11.604 -12.459 -0.923 1.00 76.06 88 HIS A N 1
ATOM 728 C CA . HIS A 1 88 ? 11.916 -13.871 -1.127 1.00 76.06 88 HIS A CA 1
ATOM 729 C C . HIS A 1 88 ? 12.584 -14.138 -2.477 1.00 76.06 88 HIS A C 1
ATOM 731 O O . HIS A 1 88 ? 12.362 -15.193 -3.068 1.00 76.06 88 HIS A O 1
ATOM 737 N N . LEU A 1 89 ? 13.380 -13.191 -2.992 1.00 67.69 89 LEU A N 1
ATOM 738 C CA . LEU A 1 89 ? 14.077 -13.337 -4.276 1.00 67.69 89 LEU A CA 1
ATOM 739 C C . LEU A 1 89 ? 14.934 -14.616 -4.318 1.00 67.69 89 LEU A C 1
ATOM 741 O O . LEU A 1 89 ? 14.914 -15.335 -5.319 1.00 67.69 89 LEU A O 1
ATOM 745 N N . ASP A 1 90 ? 15.609 -14.933 -3.213 1.00 62.72 90 ASP A N 1
ATOM 746 C CA . ASP A 1 90 ? 16.478 -16.107 -3.089 1.00 62.72 90 ASP A CA 1
ATOM 747 C C . ASP A 1 90 ? 15.690 -17.418 -3.185 1.00 62.72 90 ASP A C 1
ATOM 749 O O . ASP A 1 90 ? 16.087 -18.337 -3.901 1.00 62.72 90 ASP A O 1
ATOM 753 N N . ASP A 1 91 ? 14.501 -17.482 -2.580 1.00 64.69 91 ASP A N 1
ATOM 754 C CA . ASP A 1 91 ? 13.615 -18.646 -2.689 1.00 64.69 91 ASP A CA 1
ATOM 755 C C . ASP A 1 91 ? 13.195 -18.917 -4.148 1.00 64.69 91 ASP A C 1
ATOM 757 O O . ASP A 1 91 ? 12.851 -20.050 -4.499 1.00 64.69 91 ASP A O 1
ATOM 761 N N . ARG A 1 92 ? 13.232 -17.892 -5.014 1.00 62.25 92 ARG A N 1
ATOM 762 C CA . ARG A 1 92 ? 12.955 -18.009 -6.458 1.00 62.25 92 ARG A CA 1
ATOM 763 C C . ARG A 1 92 ? 14.159 -18.541 -7.222 1.00 62.25 92 ARG A C 1
ATOM 765 O O . ARG A 1 92 ? 13.964 -19.329 -8.144 1.00 62.25 92 ARG A O 1
ATOM 772 N N . LEU A 1 93 ? 15.374 -18.141 -6.836 1.00 59.53 93 LEU A N 1
ATOM 773 C CA . LEU A 1 93 ? 16.618 -18.662 -7.418 1.00 59.53 93 LEU A CA 1
ATOM 774 C C . LEU A 1 93 ? 16.748 -20.176 -7.192 1.00 59.53 93 LEU A C 1
ATOM 776 O O . LEU A 1 93 ? 17.288 -20.873 -8.048 1.00 59.53 93 LEU A O 1
ATOM 780 N N . PHE A 1 94 ? 16.188 -20.688 -6.091 1.00 62.28 94 PHE A N 1
ATOM 781 C CA . PHE A 1 94 ? 16.216 -22.112 -5.740 1.00 62.28 94 PHE A CA 1
ATOM 782 C C . PHE A 1 94 ? 14.883 -22.858 -5.962 1.00 62.28 94 PHE A C 1
ATOM 784 O O . PHE A 1 94 ? 14.761 -24.023 -5.586 1.00 62.28 94 PHE A O 1
ATOM 791 N N . GLY A 1 95 ? 13.890 -22.232 -6.609 1.00 54.53 95 GLY A N 1
ATOM 792 C CA . GLY A 1 95 ? 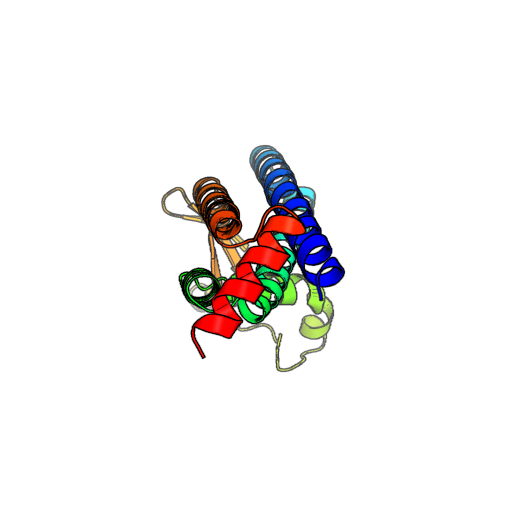12.702 -22.928 -7.125 1.00 54.53 95 GLY A CA 1
ATOM 793 C C . GLY A 1 95 ? 11.629 -23.311 -6.097 1.00 54.53 95 GLY A C 1
ATOM 794 O O . GLY A 1 95 ? 10.941 -24.320 -6.278 1.00 54.53 95 GLY A O 1
ATOM 795 N N . SER A 1 96 ? 11.431 -22.533 -5.028 1.00 58.22 96 SER A N 1
ATOM 796 C CA . SER A 1 96 ? 10.327 -22.789 -4.094 1.00 58.22 96 SER A CA 1
ATOM 797 C C . SER A 1 96 ? 8.962 -22.525 -4.763 1.00 58.22 96 SER A C 1
ATOM 799 O O . SER A 1 96 ? 8.719 -21.477 -5.362 1.00 58.22 96 SER A O 1
ATOM 801 N N . LYS A 1 97 ? 8.037 -23.494 -4.678 1.00 59.91 97 LYS A N 1
ATOM 802 C CA . LYS A 1 97 ? 6.776 -23.516 -5.456 1.00 59.91 97 LYS A CA 1
ATOM 803 C C . LYS A 1 97 ? 5.886 -22.276 -5.302 1.00 59.91 97 LYS A C 1
ATOM 805 O O . LYS A 1 97 ? 5.110 -21.992 -6.203 1.00 59.91 97 LYS A O 1
ATOM 810 N N . ARG A 1 98 ? 5.953 -21.565 -4.170 1.00 60.56 98 ARG A N 1
ATOM 811 C CA . ARG A 1 98 ? 5.067 -20.421 -3.895 1.00 60.56 98 ARG A CA 1
ATOM 812 C C . ARG A 1 98 ? 5.532 -19.121 -4.563 1.00 60.56 98 ARG A C 1
ATOM 814 O O . ARG A 1 98 ? 4.688 -18.284 -4.851 1.00 60.56 98 ARG A O 1
ATOM 821 N N . ASN A 1 99 ? 6.835 -18.981 -4.818 1.00 57.28 99 ASN A N 1
ATOM 822 C CA . ASN A 1 99 ? 7.446 -17.770 -5.384 1.00 57.28 99 ASN A CA 1
ATOM 823 C C . ASN A 1 99 ? 8.188 -18.056 -6.707 1.00 57.28 99 ASN A C 1
ATOM 825 O O . ASN A 1 99 ? 8.907 -17.194 -7.220 1.00 57.28 99 ASN A O 1
ATOM 829 N N . ALA A 1 100 ? 8.049 -19.272 -7.247 1.00 59.53 100 ALA A N 1
ATOM 830 C CA . ALA A 1 100 ? 8.743 -19.710 -8.448 1.00 59.53 100 ALA A CA 1
ATOM 831 C C . ALA A 1 100 ? 8.559 -18.693 -9.591 1.00 59.53 100 ALA A C 1
ATOM 833 O O . ALA A 1 100 ? 7.467 -18.148 -9.766 1.00 59.53 100 ALA A O 1
ATOM 834 N N . PRO A 1 101 ? 9.618 -18.389 -10.357 1.00 57.88 101 PRO A N 1
ATOM 835 C CA . PRO A 1 101 ? 9.489 -17.499 -11.494 1.00 57.88 101 PRO A CA 1
ATOM 836 C C . PRO A 1 101 ? 8.490 -18.057 -12.513 1.00 57.88 101 PRO A C 1
ATOM 838 O O . PRO A 1 101 ? 8.690 -19.145 -13.048 1.00 57.88 101 PRO A O 1
ATOM 841 N N . GLU A 1 102 ? 7.425 -17.307 -12.793 1.00 61.34 102 GLU A N 1
ATOM 842 C CA . GLU A 1 102 ? 6.523 -17.627 -13.896 1.00 61.34 102 GLU A CA 1
ATOM 843 C C . GLU A 1 102 ? 7.139 -17.142 -15.218 1.00 61.34 102 GLU A C 1
ATOM 845 O O . GLU A 1 102 ? 7.651 -16.016 -15.279 1.00 61.34 102 GLU A O 1
ATOM 850 N N . PRO A 1 103 ? 7.122 -17.966 -16.281 1.00 60.34 103 PRO A N 1
ATOM 851 C CA . PRO A 1 103 ? 7.579 -17.536 -17.592 1.00 60.34 103 PRO A CA 1
ATOM 852 C C . PRO A 1 103 ? 6.626 -16.472 -18.140 1.00 60.34 103 PRO A C 1
ATOM 854 O O . PRO A 1 103 ? 5.423 -16.698 -18.263 1.00 60.34 103 PRO A O 1
ATOM 857 N N . VAL A 1 104 ? 7.175 -15.318 -18.508 1.00 61.25 104 VAL A N 1
ATOM 858 C CA . VAL A 1 104 ? 6.459 -14.282 -19.251 1.00 61.25 104 VAL A CA 1
ATOM 859 C C . VAL A 1 104 ? 6.896 -14.365 -20.706 1.00 61.25 104 VAL A C 1
ATOM 861 O O . VAL A 1 104 ? 8.087 -14.353 -21.010 1.00 61.25 104 VAL A O 1
ATOM 864 N N . PHE A 1 105 ? 5.939 -14.466 -21.619 1.00 56.47 105 PHE A N 1
ATOM 865 C CA . PHE A 1 105 ? 6.229 -14.573 -23.044 1.00 56.47 105 PHE A CA 1
ATOM 866 C C . PHE A 1 105 ? 6.304 -13.181 -23.668 1.00 56.47 105 PHE A C 1
ATOM 868 O O . PHE A 1 105 ? 5.335 -12.426 -23.638 1.00 56.47 105 PHE A O 1
ATOM 875 N N . ASP A 1 106 ? 7.460 -12.855 -24.241 1.00 50.81 106 ASP A N 1
ATOM 876 C CA . ASP A 1 106 ? 7.636 -11.704 -25.123 1.00 50.81 106 ASP A CA 1
ATOM 877 C C . ASP A 1 106 ? 7.824 -12.232 -26.551 1.00 50.81 106 ASP A C 1
ATOM 879 O O . ASP A 1 106 ? 8.907 -12.683 -26.942 1.00 50.81 106 ASP A O 1
ATOM 883 N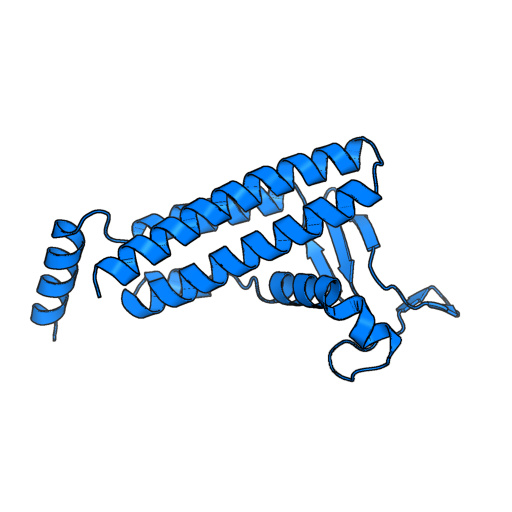 N . GLY A 1 107 ? 6.718 -12.295 -27.298 1.00 66.12 107 GLY A N 1
ATOM 884 C CA . GLY A 1 107 ? 6.654 -13.020 -28.566 1.00 66.12 107 GLY A CA 1
ATOM 885 C C . GLY A 1 107 ? 6.847 -14.528 -28.369 1.00 66.12 107 GLY A C 1
ATOM 886 O O . GLY A 1 107 ? 6.163 -15.149 -27.562 1.00 66.12 107 GLY A O 1
ATOM 887 N N . ALA A 1 108 ? 7.779 -15.125 -29.117 1.00 62.44 108 ALA A N 1
ATOM 888 C CA . ALA A 1 108 ? 8.071 -16.562 -29.055 1.00 62.44 108 ALA A CA 1
ATOM 889 C C . ALA A 1 108 ? 9.089 -16.951 -27.964 1.00 62.44 108 ALA A C 1
ATOM 891 O O . ALA A 1 108 ? 9.316 -18.139 -27.739 1.00 62.44 108 ALA A O 1
ATOM 892 N N . ASN A 1 109 ? 9.710 -15.975 -27.292 1.00 47.91 109 ASN A N 1
ATOM 893 C CA . ASN A 1 109 ? 10.782 -16.234 -26.337 1.00 47.91 109 ASN A CA 1
ATOM 894 C C . ASN A 1 109 ? 10.260 -16.127 -24.896 1.00 47.91 109 ASN A C 1
ATOM 896 O O . ASN A 1 109 ? 9.838 -15.040 -24.483 1.00 47.91 109 ASN A O 1
ATOM 900 N N . PRO A 1 110 ? 10.306 -17.213 -24.102 1.00 57.62 110 PRO A N 1
ATOM 901 C CA . PRO A 1 110 ? 10.014 -17.124 -22.681 1.00 57.62 110 PRO A CA 1
ATOM 902 C C . PRO A 1 110 ? 11.113 -16.305 -21.996 1.00 57.62 110 PRO A C 1
ATOM 904 O O . PRO A 1 110 ? 12.302 -16.602 -22.114 1.00 57.62 110 PRO A O 1
ATOM 907 N N . ARG A 1 111 ? 10.711 -15.263 -21.270 1.00 54.81 111 ARG A N 1
ATOM 908 C CA . ARG A 1 111 ? 11.574 -14.487 -20.382 1.00 54.81 111 ARG A CA 1
ATOM 909 C C . ARG A 1 111 ? 11.139 -14.702 -18.944 1.00 54.81 111 ARG A C 1
ATOM 911 O O . ARG A 1 111 ? 9.954 -14.789 -18.634 1.00 54.81 111 ARG A O 1
ATOM 918 N N . THR A 1 112 ? 12.104 -14.686 -18.042 1.00 56.03 112 THR A N 1
ATOM 919 C CA . THR A 1 112 ? 11.827 -14.641 -16.611 1.00 56.03 112 THR A CA 1
ATOM 920 C C . THR A 1 112 ? 11.797 -13.178 -16.179 1.00 56.03 112 THR A C 1
ATOM 922 O O . THR A 1 112 ? 12.844 -12.589 -15.913 1.00 56.03 112 THR A O 1
ATOM 925 N N . ILE A 1 113 ? 10.620 -12.542 -16.152 1.00 53.22 113 ILE A N 1
ATOM 926 C CA . ILE A 1 113 ? 10.509 -11.195 -15.571 1.00 53.22 113 ILE A CA 1
ATOM 927 C C . ILE A 1 113 ? 10.530 -11.344 -14.050 1.00 53.22 113 ILE A C 1
ATOM 929 O O . ILE A 1 113 ? 9.562 -11.785 -13.426 1.00 53.22 113 ILE A O 1
ATOM 933 N N . HIS A 1 114 ? 11.657 -10.984 -13.437 1.00 63.25 114 HIS A N 1
ATOM 934 C CA . HIS A 1 114 ? 11.763 -10.950 -11.981 1.00 63.25 114 HIS A CA 1
ATOM 935 C C . HIS A 1 114 ? 10.951 -9.793 -11.398 1.00 63.25 114 HIS A C 1
ATOM 937 O O . HIS A 1 114 ? 10.162 -10.024 -10.479 1.00 63.25 114 HIS A O 1
ATOM 943 N N . TYR A 1 115 ? 11.115 -8.599 -11.969 1.00 75.12 115 TYR A N 1
ATOM 944 C CA . TYR A 1 115 ? 10.370 -7.381 -11.671 1.00 75.12 115 TYR A CA 1
ATOM 945 C C . TYR A 1 115 ? 10.561 -6.357 -12.802 1.00 75.12 115 TYR A C 1
ATOM 947 O O . TYR A 1 115 ? 11.554 -6.408 -13.529 1.00 75.12 115 TYR A O 1
ATOM 955 N N . GLY A 1 116 ? 9.621 -5.425 -12.954 1.00 79.75 116 GLY A N 1
ATOM 956 C CA . GLY A 1 116 ? 9.665 -4.381 -13.976 1.00 79.75 116 GLY A CA 1
ATOM 957 C C . GLY A 1 116 ? 9.057 -3.071 -13.493 1.00 79.75 116 GLY A C 1
ATOM 958 O O . GLY A 1 116 ? 8.096 -3.062 -12.729 1.00 79.75 116 GLY A O 1
ATOM 959 N N . LEU A 1 117 ? 9.626 -1.962 -13.955 1.00 85.69 117 LEU A N 1
ATOM 960 C CA . LEU A 1 117 ? 9.180 -0.604 -13.667 1.00 85.69 117 LEU A CA 1
ATOM 961 C C . LEU A 1 117 ? 8.781 0.038 -14.993 1.00 85.69 117 LEU A C 1
ATOM 963 O O . LEU A 1 117 ? 9.629 0.246 -15.856 1.00 85.69 117 LEU A O 1
ATOM 967 N N . ASN A 1 118 ? 7.492 0.317 -15.172 1.00 87.50 118 ASN A N 1
ATOM 968 C CA . ASN A 1 118 ? 6.944 0.775 -16.447 1.00 87.50 118 ASN A CA 1
ATOM 969 C C . ASN A 1 118 ? 6.054 2.005 -16.268 1.00 87.50 118 ASN A C 1
ATOM 971 O O . ASN A 1 118 ? 5.474 2.225 -15.205 1.00 87.50 118 ASN A O 1
ATOM 975 N N . VAL A 1 119 ? 5.897 2.786 -17.338 1.00 86.38 119 VAL A N 1
ATOM 976 C CA . VAL A 1 119 ? 4.866 3.828 -17.424 1.00 86.38 119 VAL A CA 1
ATOM 977 C C . VAL A 1 119 ? 3.828 3.390 -18.452 1.00 86.38 119 VAL A C 1
ATOM 979 O O . VAL A 1 119 ? 4.156 3.228 -19.625 1.00 86.38 119 VAL A O 1
ATOM 982 N N . ARG A 1 120 ? 2.577 3.183 -18.025 1.00 85.31 120 ARG A N 1
ATOM 983 C CA . ARG A 1 120 ? 1.467 2.772 -18.902 1.00 85.31 120 ARG A CA 1
ATOM 984 C C . ARG A 1 120 ? 0.252 3.659 -18.652 1.00 85.31 120 ARG A C 1
ATOM 986 O O . ARG A 1 120 ? -0.232 3.741 -17.529 1.00 85.31 120 ARG A O 1
ATOM 993 N N . GLY A 1 121 ? -0.224 4.350 -19.690 1.00 79.69 121 GLY A N 1
ATOM 994 C CA . GLY A 1 121 ? -1.395 5.234 -19.588 1.00 79.69 121 GLY A CA 1
ATOM 995 C C . GLY A 1 121 ? -1.250 6.339 -18.531 1.00 79.69 121 GLY A C 1
ATOM 996 O O . GLY A 1 121 ? -2.205 6.634 -17.823 1.00 79.69 121 GLY A O 1
ATOM 997 N N . GLY A 1 122 ? -0.042 6.889 -18.355 1.00 80.81 122 GLY A N 1
ATOM 998 C CA . GLY A 1 122 ? 0.257 7.896 -17.324 1.00 80.81 122 GLY A CA 1
ATOM 999 C C . GLY A 1 122 ? 0.433 7.342 -15.904 1.00 80.81 122 GLY A C 1
ATOM 1000 O O . GLY A 1 122 ? 0.844 8.081 -15.011 1.00 80.81 122 GLY A O 1
ATOM 1001 N N . LYS A 1 123 ? 0.187 6.045 -15.683 1.00 87.06 123 LYS A N 1
ATOM 1002 C CA . LYS A 1 123 ? 0.438 5.373 -14.405 1.00 87.06 123 LYS A CA 1
ATOM 1003 C C . LYS A 1 123 ? 1.858 4.838 -14.345 1.00 87.06 123 LYS A C 1
ATOM 1005 O O . LYS A 1 123 ? 2.391 4.363 -15.348 1.00 87.06 123 LYS A O 1
ATOM 1010 N N . ARG A 1 124 ? 2.445 4.874 -13.151 1.00 90.88 124 ARG A N 1
ATOM 1011 C CA . ARG A 1 124 ? 3.683 4.154 -12.840 1.00 90.88 124 ARG A CA 1
ATOM 1012 C C . ARG A 1 124 ? 3.288 2.777 -12.339 1.00 90.88 124 ARG A C 1
ATOM 1014 O O . ARG A 1 124 ? 2.554 2.673 -11.362 1.00 90.88 124 ARG A O 1
ATOM 1021 N N . ILE A 1 125 ? 3.740 1.752 -13.041 1.00 92.31 125 ILE A N 1
ATOM 1022 C CA . ILE A 1 125 ? 3.372 0.364 -12.807 1.00 92.31 125 ILE A CA 1
ATOM 1023 C C . ILE A 1 125 ? 4.605 -0.395 -12.342 1.00 92.31 125 ILE A C 1
ATOM 1025 O O . ILE A 1 125 ? 5.665 -0.319 -12.971 1.00 92.31 125 ILE A O 1
ATOM 1029 N N . PHE A 1 126 ? 4.438 -1.143 -11.2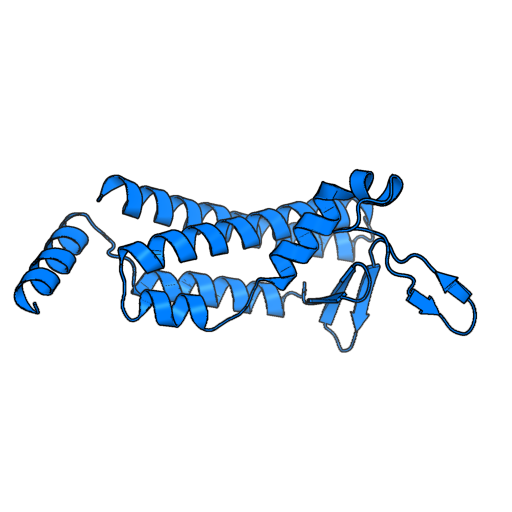57 1.00 90.50 126 PHE A N 1
ATOM 1030 C CA . PHE A 1 126 ? 5.382 -2.169 -10.853 1.00 90.50 126 PHE A CA 1
ATOM 1031 C C . PHE A 1 126 ? 4.837 -3.539 -11.248 1.00 90.50 126 PHE A C 1
ATOM 1033 O O . PHE A 1 126 ? 3.740 -3.915 -10.839 1.00 90.50 126 PHE A O 1
ATOM 1040 N N . SER A 1 127 ? 5.604 -4.276 -12.042 1.00 87.38 127 SER A N 1
ATOM 1041 C CA . SER A 1 127 ? 5.275 -5.629 -12.490 1.00 87.38 127 SER A CA 1
ATOM 1042 C C . SER A 1 127 ? 6.147 -6.645 -11.759 1.00 87.38 127 SER A C 1
ATOM 1044 O O . SER A 1 127 ? 7.343 -6.417 -11.591 1.00 87.38 127 SER A O 1
ATOM 1046 N N . PHE A 1 128 ? 5.572 -7.774 -11.358 1.00 81.00 128 PHE A N 1
ATOM 1047 C CA . PHE A 1 128 ? 6.265 -8.879 -10.694 1.00 81.00 128 PHE A CA 1
ATOM 1048 C C . PHE A 1 128 ? 5.611 -10.206 -11.099 1.00 81.00 128 PHE A C 1
ATOM 1050 O O . PHE A 1 128 ? 4.407 -10.392 -10.928 1.00 81.00 128 PHE A O 1
ATOM 1057 N N . GLY A 1 129 ? 6.386 -11.127 -11.683 1.00 77.12 129 GLY A N 1
ATOM 1058 C CA . GLY A 1 129 ? 5.798 -12.298 -12.347 1.00 77.12 129 GLY A CA 1
ATOM 1059 C C . GLY A 1 129 ? 4.776 -11.871 -13.412 1.00 77.12 129 GLY A C 1
ATOM 1060 O O . GLY A 1 129 ? 5.050 -10.954 -14.187 1.00 77.12 129 GLY A O 1
ATOM 1061 N N . ALA A 1 130 ? 3.590 -12.488 -13.414 1.00 77.19 130 ALA A N 1
ATOM 1062 C CA . ALA A 1 130 ? 2.463 -12.106 -14.275 1.00 77.19 130 ALA A CA 1
ATOM 1063 C C . ALA A 1 130 ? 1.557 -10.993 -13.696 1.00 77.19 130 ALA A C 1
ATOM 1065 O O . ALA A 1 130 ? 0.523 -10.672 -14.282 1.00 77.19 130 ALA A O 1
ATOM 1066 N N . LYS A 1 131 ? 1.901 -10.421 -12.535 1.00 85.94 131 LYS A N 1
ATOM 1067 C CA . LYS A 1 131 ? 1.071 -9.454 -11.800 1.00 85.94 131 LYS A CA 1
ATOM 1068 C C . LYS A 1 131 ? 1.611 -8.036 -11.933 1.00 85.94 131 LYS A C 1
ATOM 1070 O O . LYS A 1 131 ? 2.797 -7.818 -12.181 1.00 85.94 131 LYS A O 1
ATOM 1075 N N . GLU A 1 132 ? 0.734 -7.061 -11.724 1.00 90.38 132 GLU A N 1
ATOM 1076 C CA . GLU A 1 132 ? 1.089 -5.646 -11.732 1.00 90.38 132 GLU A CA 1
ATOM 1077 C C . GLU A 1 132 ? 0.317 -4.851 -10.674 1.00 90.38 132 GLU A C 1
ATOM 1079 O O . GLU A 1 132 ? -0.836 -5.155 -10.379 1.00 90.38 132 GLU A O 1
ATOM 1084 N N . ILE A 1 133 ? 0.962 -3.832 -10.104 1.00 94.06 133 ILE A N 1
ATOM 1085 C CA . ILE A 1 133 ? 0.360 -2.870 -9.169 1.00 94.06 133 ILE A CA 1
ATOM 1086 C C . ILE A 1 133 ? 0.633 -1.434 -9.616 1.00 94.06 133 ILE A C 1
ATOM 1088 O O . ILE A 1 133 ? 1.655 -1.136 -10.242 1.00 94.06 133 ILE A O 1
ATOM 1092 N N . ASP A 1 134 ? -0.278 -0.535 -9.253 1.00 95.38 134 ASP A N 1
ATOM 1093 C CA . ASP A 1 134 ? -0.104 0.905 -9.415 1.00 95.38 134 ASP A CA 1
ATOM 1094 C C . ASP A 1 134 ? 0.764 1.451 -8.271 1.00 95.38 134 ASP A C 1
ATOM 1096 O O . ASP A 1 134 ? 0.482 1.218 -7.097 1.00 95.38 134 ASP A O 1
ATOM 1100 N N . VAL A 1 135 ? 1.827 2.171 -8.619 1.00 95.44 135 VAL A N 1
ATOM 1101 C CA . VAL A 1 135 ? 2.735 2.865 -7.687 1.00 95.44 135 VAL A CA 1
ATOM 1102 C C . VAL A 1 135 ? 2.846 4.356 -8.032 1.00 95.44 135 VAL A C 1
ATOM 1104 O O . VAL A 1 135 ? 3.809 5.041 -7.684 1.00 95.44 135 VAL A O 1
ATOM 1107 N N . SER A 1 136 ? 1.865 4.884 -8.764 1.00 95.62 136 SER A N 1
ATOM 1108 C CA . SER A 1 136 ? 1.790 6.290 -9.154 1.00 95.62 136 SER A CA 1
ATOM 1109 C C . SER A 1 136 ? 1.531 7.232 -7.975 1.00 95.62 136 SER A C 1
ATOM 1111 O O . SER A 1 136 ? 1.200 6.824 -6.864 1.00 95.62 136 SER A O 1
ATOM 1113 N N . GLU A 1 137 ? 1.668 8.535 -8.233 1.00 95.75 137 GLU A N 1
ATOM 1114 C CA . GLU A 1 137 ? 1.296 9.596 -7.285 1.00 95.75 137 GLU A CA 1
ATOM 1115 C C . GLU A 1 137 ? -0.207 9.582 -6.974 1.00 95.75 137 GLU A C 1
ATOM 1117 O O . GLU A 1 137 ? -0.608 9.911 -5.862 1.00 95.75 137 GLU A O 1
ATOM 1122 N N . LYS A 1 138 ? -1.044 9.149 -7.926 1.00 95.69 138 LYS A N 1
ATOM 1123 C CA . LYS A 1 138 ? -2.473 8.971 -7.666 1.00 95.69 138 LYS A CA 1
ATOM 1124 C C . LYS A 1 138 ? -2.714 7.836 -6.674 1.00 95.69 138 LYS A C 1
ATOM 1126 O O . LYS A 1 138 ? -3.458 8.032 -5.723 1.00 95.69 138 LYS A O 1
ATOM 1131 N N . PHE A 1 139 ? -2.056 6.692 -6.872 1.00 96.12 139 PHE A N 1
ATOM 1132 C CA . PHE A 1 139 ? -2.181 5.560 -5.959 1.00 96.12 139 PHE A CA 1
ATOM 1133 C C . PHE A 1 139 ? -1.856 5.954 -4.513 1.00 96.12 139 PHE A C 1
ATOM 1135 O O . PHE A 1 139 ? -2.662 5.682 -3.629 1.00 96.12 139 PHE A O 1
ATOM 1142 N N . ILE A 1 140 ? -0.710 6.607 -4.261 1.00 97.75 140 ILE A N 1
ATOM 1143 C CA . ILE A 1 140 ? -0.347 6.942 -2.876 1.00 97.75 140 ILE A CA 1
ATOM 1144 C C . ILE A 1 140 ? -1.363 7.899 -2.260 1.00 97.75 140 ILE A C 1
ATOM 1146 O O . ILE A 1 140 ? -1.724 7.724 -1.106 1.00 97.75 140 ILE A O 1
ATOM 1150 N N . LYS A 1 141 ? -1.871 8.867 -3.029 1.00 97.88 141 LYS A N 1
ATOM 1151 C CA . LYS A 1 141 ? -2.887 9.798 -2.545 1.00 97.88 141 LYS A CA 1
ATOM 1152 C C . LYS A 1 141 ? -4.154 9.051 -2.127 1.00 97.88 141 LYS A C 1
ATOM 1154 O O . LYS A 1 141 ? -4.600 9.219 -0.998 1.00 97.88 141 LYS A O 1
ATOM 1159 N N . ASP A 1 142 ? -4.667 8.186 -3.000 1.00 97.75 142 ASP A N 1
ATOM 1160 C CA . ASP A 1 142 ? -5.868 7.393 -2.729 1.00 97.75 142 ASP A CA 1
ATOM 1161 C C . ASP A 1 142 ? -5.657 6.459 -1.515 1.00 97.75 142 ASP A C 1
ATOM 1163 O O . ASP A 1 142 ? -6.537 6.317 -0.668 1.00 97.75 142 ASP A O 1
ATOM 1167 N N . PHE A 1 143 ? -4.468 5.857 -1.387 1.00 98.25 143 PHE A N 1
ATOM 1168 C CA . PHE A 1 143 ? -4.110 5.021 -0.240 1.00 98.25 143 PHE A CA 1
ATOM 1169 C C . PHE A 1 143 ? -4.078 5.818 1.069 1.00 98.25 143 PHE A C 1
ATOM 1171 O O . PHE A 1 143 ? 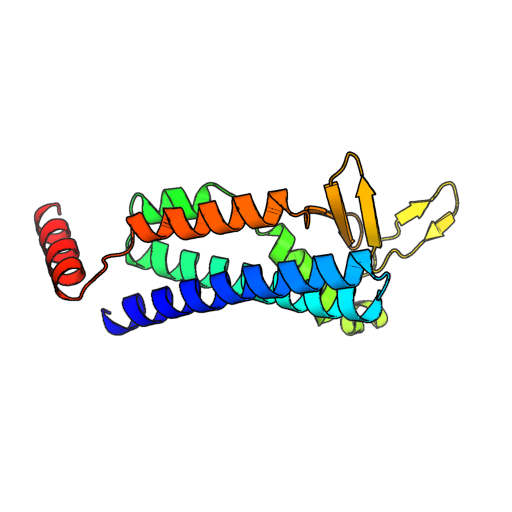-4.634 5.373 2.069 1.00 98.25 143 PHE A O 1
ATOM 1178 N N . LEU A 1 144 ? -3.445 6.993 1.081 1.00 98.00 144 LEU A N 1
ATOM 1179 C CA . LEU A 1 144 ? -3.370 7.834 2.275 1.00 98.00 144 LEU A CA 1
ATOM 1180 C C . LEU A 1 144 ? -4.760 8.335 2.689 1.00 98.00 144 LEU A C 1
ATOM 1182 O O . LEU A 1 144 ? -5.087 8.260 3.867 1.00 98.00 144 LEU A O 1
ATOM 1186 N N . GLU A 1 145 ? -5.607 8.744 1.740 1.00 97.81 145 GLU A N 1
ATOM 1187 C CA . GLU A 1 145 ? -7.003 9.130 2.005 1.00 97.81 145 GLU A CA 1
ATOM 1188 C C . GLU A 1 145 ? -7.822 7.964 2.586 1.00 97.81 145 GLU A C 1
ATOM 1190 O O . GLU A 1 145 ? -8.595 8.142 3.532 1.00 97.81 145 GLU A O 1
ATOM 1195 N N . TYR A 1 146 ? -7.620 6.747 2.076 1.00 97.69 146 TYR A N 1
ATOM 1196 C CA . TYR A 1 146 ? -8.225 5.532 2.625 1.00 97.69 146 TYR A CA 1
ATOM 1197 C C . TYR A 1 146 ? -7.797 5.259 4.079 1.00 97.69 146 TYR A C 1
ATOM 1199 O O . TYR A 1 146 ? -8.616 4.864 4.912 1.00 97.69 146 TYR A O 1
ATOM 1207 N N . VAL A 1 147 ? -6.523 5.480 4.408 1.00 96.88 147 VAL A N 1
ATOM 1208 C CA . VAL A 1 147 ? -6.010 5.300 5.774 1.00 96.88 147 VAL A CA 1
ATOM 1209 C C . VAL A 1 147 ? -6.498 6.416 6.696 1.00 96.88 147 VAL A C 1
ATOM 1211 O O . VAL A 1 147 ? -6.894 6.152 7.828 1.00 96.88 147 VAL A O 1
ATOM 1214 N N . ASP A 1 148 ? -6.509 7.657 6.218 1.00 95.62 148 ASP A N 1
ATOM 1215 C CA . ASP A 1 148 ? -6.929 8.817 7.002 1.00 95.62 148 ASP A CA 1
ATOM 1216 C C . ASP A 1 148 ? -8.423 8.750 7.332 1.00 95.62 148 ASP A C 1
ATOM 1218 O O . ASP A 1 148 ? -8.814 9.002 8.471 1.00 95.62 148 ASP A O 1
ATOM 1222 N N . SER A 1 149 ? -9.251 8.314 6.379 1.00 95.19 149 SER A N 1
ATOM 1223 C CA . SER A 1 149 ? -10.680 8.076 6.610 1.00 95.19 149 SER A CA 1
ATOM 1224 C C . SER A 1 149 ? -10.945 6.936 7.592 1.00 95.19 149 SER A C 1
ATOM 1226 O O . SER A 1 149 ? -11.930 6.995 8.317 1.00 95.19 149 SER A O 1
ATOM 1228 N N . PHE A 1 150 ? -10.059 5.944 7.720 1.00 94.19 150 PHE A N 1
ATOM 1229 C CA . PHE A 1 150 ? -10.216 4.907 8.744 1.00 94.19 150 PHE A CA 1
ATOM 1230 C C . PHE A 1 150 ? -10.128 5.463 10.174 1.00 94.19 150 PHE A C 1
ATOM 1232 O O . PHE A 1 150 ? -10.775 4.935 11.079 1.00 94.19 150 PHE A O 1
ATOM 1239 N N . ASN A 1 151 ? -9.374 6.549 10.395 1.00 87.56 151 ASN A N 1
ATOM 1240 C CA . ASN A 1 151 ? -9.226 7.141 11.727 1.00 87.56 151 ASN A CA 1
ATOM 1241 C C . ASN A 1 151 ? -10.547 7.667 12.303 1.00 87.56 151 ASN A C 1
ATOM 1243 O O . ASN A 1 151 ? -10.652 7.771 13.520 1.00 87.56 151 ASN A O 1
ATOM 1247 N N . GLN A 1 152 ? -11.563 7.935 11.475 1.00 88.94 152 GLN A N 1
ATOM 1248 C CA . GLN A 1 152 ? -12.883 8.357 11.957 1.00 88.94 152 GLN A CA 1
ATOM 1249 C C . GLN A 1 152 ? -13.583 7.288 12.810 1.00 88.94 152 GLN A C 1
ATOM 1251 O O . GLN A 1 152 ? -14.468 7.610 13.595 1.00 88.94 152 GLN A O 1
ATOM 1256 N N . TYR A 1 153 ? -13.189 6.019 12.662 1.00 87.38 153 TYR A N 1
ATOM 1257 C CA . TYR A 1 153 ? -13.751 4.904 13.423 1.00 87.38 153 TYR A CA 1
ATOM 1258 C C . TYR A 1 153 ? -12.949 4.575 14.681 1.00 87.38 153 TYR A C 1
ATOM 1260 O O . TYR A 1 153 ? -13.363 3.720 15.462 1.00 87.38 153 TYR A O 1
ATOM 1268 N N . VAL A 1 154 ? -11.780 5.195 14.864 1.00 83.56 154 VAL A N 1
ATOM 1269 C CA . VAL A 1 154 ? -10.886 4.896 15.980 1.00 83.56 154 VAL A CA 1
ATOM 1270 C C . VAL A 1 154 ? -11.145 5.901 17.101 1.00 83.56 154 VAL A C 1
ATOM 1272 O O . VAL A 1 154 ? -10.956 7.097 16.883 1.00 83.56 154 VAL A O 1
ATOM 1275 N N . PRO A 1 155 ? -11.539 5.452 18.307 1.00 76.75 155 PRO A N 1
ATOM 1276 C CA . PRO A 1 155 ? -11.716 6.357 19.436 1.00 76.75 155 PRO A CA 1
ATOM 1277 C C . PRO A 1 155 ? -10.410 7.104 19.752 1.00 76.75 155 PRO A C 1
ATOM 1279 O O . PRO A 1 155 ? -9.349 6.486 19.857 1.00 76.75 155 PRO A O 1
ATOM 1282 N N . SER A 1 156 ? -10.485 8.427 19.898 1.00 70.94 156 SER A N 1
ATOM 1283 C CA . SER A 1 156 ? -9.320 9.320 19.997 1.00 70.94 156 SER A CA 1
ATOM 1284 C C . SER A 1 156 ? -8.737 9.481 21.402 1.00 70.94 156 SER A C 1
ATOM 1286 O O . SER A 1 156 ? -7.630 10.000 21.553 1.00 70.94 156 SER A O 1
ATOM 1288 N N . SER A 1 157 ? -9.454 9.052 22.436 1.00 67.31 157 SER A N 1
ATOM 1289 C CA . SER A 1 157 ? -9.036 9.181 23.831 1.00 67.31 157 SER A CA 1
ATOM 1290 C C . SER A 1 157 ? -9.479 7.985 24.668 1.00 67.31 157 SER A C 1
ATOM 1292 O O . SER A 1 157 ? -10.358 7.223 24.277 1.00 67.31 157 SER A O 1
ATOM 1294 N N . VAL A 1 158 ? -8.874 7.811 25.846 1.00 66.38 158 VAL A N 1
ATOM 1295 C CA . VAL A 1 158 ? -9.296 6.765 26.795 1.00 66.38 158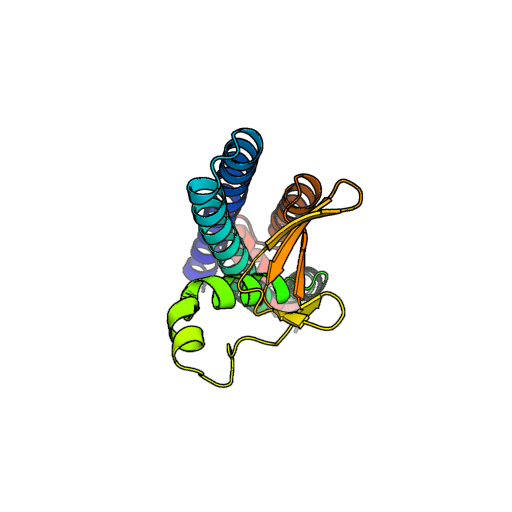 VAL A CA 1
ATOM 1296 C C . VAL A 1 158 ? -10.767 6.937 27.181 1.00 66.38 158 VAL A C 1
ATOM 1298 O O . VAL A 1 158 ? -11.479 5.938 27.259 1.00 66.38 158 VAL A O 1
ATOM 1301 N N . ASP A 1 159 ? -11.228 8.178 27.335 1.00 68.44 159 ASP A N 1
ATOM 1302 C CA . ASP A 1 159 ? -12.623 8.503 27.643 1.00 68.44 159 ASP A CA 1
ATOM 1303 C C . ASP A 1 159 ? -13.560 8.157 26.475 1.00 68.44 159 ASP A C 1
ATOM 1305 O O . ASP A 1 159 ? -14.632 7.590 26.695 1.00 68.44 159 ASP A O 1
ATOM 1309 N N . ASP A 1 160 ? -13.128 8.378 25.227 1.00 69.38 160 ASP A N 1
ATOM 1310 C CA . ASP A 1 160 ? -13.872 7.944 24.036 1.00 69.38 160 ASP A CA 1
ATOM 1311 C C . ASP A 1 160 ? -13.955 6.418 23.965 1.00 69.38 160 ASP A C 1
ATOM 1313 O O . ASP A 1 160 ? -15.000 5.871 23.625 1.00 69.38 160 ASP A O 1
ATOM 1317 N N . ILE A 1 161 ? -12.873 5.709 24.312 1.00 69.62 161 ILE A N 1
ATOM 1318 C CA . ILE A 1 161 ? -12.865 4.242 24.326 1.00 69.62 161 ILE A CA 1
ATOM 1319 C C . ILE A 1 161 ? -13.811 3.719 25.423 1.00 69.62 161 ILE A C 1
ATOM 1321 O O . ILE A 1 161 ? -14.568 2.778 25.181 1.00 69.62 161 ILE A O 1
ATOM 1325 N N . LEU A 1 162 ? -13.786 4.318 26.620 1.00 69.38 162 LEU A N 1
ATOM 1326 C CA . LEU A 1 162 ? -14.675 3.951 27.728 1.00 69.38 162 LEU A CA 1
ATOM 1327 C C . LEU A 1 162 ? -16.144 4.199 27.372 1.00 69.38 162 LEU A C 1
ATOM 1329 O O . LEU A 1 162 ? -16.981 3.332 27.613 1.00 69.38 162 LEU A O 1
ATOM 1333 N N . THR A 1 163 ? -16.446 5.335 26.744 1.00 71.69 163 THR A N 1
ATOM 1334 C CA . THR A 1 163 ? -17.797 5.680 26.276 1.00 71.69 163 THR A CA 1
ATOM 1335 C C . THR A 1 163 ? -18.254 4.733 25.166 1.00 71.69 163 THR A C 1
ATOM 1337 O O . THR A 1 163 ? -19.358 4.199 25.220 1.00 71.69 163 THR A O 1
ATOM 1340 N N . PHE A 1 164 ? -17.381 4.443 24.197 1.00 69.69 164 PHE A N 1
ATOM 1341 C CA . PHE A 1 164 ? -17.658 3.529 23.089 1.00 69.69 164 PHE A CA 1
ATOM 1342 C C . PHE A 1 164 ? -18.027 2.121 23.570 1.00 69.69 164 PHE A C 1
ATOM 1344 O O . PHE A 1 164 ? -19.017 1.550 23.113 1.00 69.69 164 PHE A O 1
ATOM 1351 N N . PHE A 1 165 ? -17.259 1.552 24.506 1.00 70.50 165 PHE A N 1
ATOM 1352 C CA . PHE A 1 165 ? -17.565 0.219 25.031 1.00 70.50 165 PHE A CA 1
ATOM 1353 C C . PHE A 1 165 ? -18.740 0.212 26.006 1.00 70.50 165 PHE A C 1
ATOM 1355 O O . PHE A 1 165 ? -19.442 -0.792 26.058 1.00 70.50 165 PHE A O 1
ATOM 1362 N N . SER A 1 166 ? -18.987 1.303 26.736 1.00 70.12 166 SER A N 1
ATOM 1363 C CA . SER A 1 166 ? -20.166 1.403 27.608 1.00 70.12 166 SER A CA 1
ATOM 1364 C C . SER A 1 166 ? -21.458 1.394 26.787 1.00 70.12 166 SER A C 1
ATOM 1366 O O . SER A 1 166 ? -22.349 0.606 27.080 1.00 70.12 166 SER A O 1
ATOM 1368 N N . ASN A 1 167 ? -21.510 2.155 25.688 1.00 66.81 167 ASN A N 1
ATOM 1369 C CA . ASN A 1 167 ? -22.673 2.178 24.793 1.00 66.81 167 ASN A CA 1
ATOM 1370 C C . ASN A 1 167 ? -22.911 0.823 24.105 1.00 66.81 167 ASN A C 1
ATOM 1372 O O . ASN A 1 167 ? -24.051 0.418 23.923 1.00 66.81 167 ASN A O 1
ATOM 1376 N N . LYS A 1 168 ? -21.845 0.081 23.771 1.00 60.88 168 LYS A N 1
ATOM 1377 C CA . LYS A 1 168 ? -21.977 -1.271 23.200 1.00 60.88 168 LYS A CA 1
ATOM 1378 C C . LYS A 1 168 ? -22.535 -2.311 24.171 1.00 60.88 168 LYS A C 1
ATOM 1380 O O . LYS A 1 168 ? -23.132 -3.274 23.712 1.00 60.88 168 LYS A O 1
ATOM 1385 N N . ILE A 1 169 ? -22.313 -2.151 25.476 1.00 60.62 169 ILE A N 1
ATOM 1386 C CA . ILE A 1 169 ? -22.856 -3.063 26.496 1.00 60.62 169 ILE A CA 1
ATOM 1387 C C . ILE A 1 169 ? -24.358 -2.815 26.703 1.00 60.62 169 ILE A C 1
ATOM 1389 O O . ILE A 1 169 ? -25.072 -3.734 27.078 1.00 60.62 169 ILE A O 1
ATOM 1393 N N . GLU A 1 170 ? -24.845 -1.597 26.452 1.00 59.69 170 GLU A N 1
ATOM 1394 C CA . GLU A 1 170 ? -26.271 -1.256 26.568 1.00 59.69 170 GLU A CA 1
ATOM 1395 C C . GLU A 1 170 ? -27.105 -1.667 25.336 1.00 59.69 170 GLU A C 1
ATOM 1397 O O . GLU A 1 170 ? -28.333 -1.700 25.415 1.00 59.69 170 GLU A O 1
ATOM 1402 N N . GLU A 1 171 ? -26.457 -1.988 24.210 1.00 53.81 171 GLU A N 1
ATOM 1403 C CA . GLU A 1 171 ? -27.097 -2.436 22.961 1.00 53.81 171 GLU A CA 1
ATOM 1404 C C . GLU A 1 171 ? -27.190 -3.975 22.813 1.00 53.81 171 GLU A C 1
ATOM 1406 O O . GLU A 1 171 ? -27.807 -4.448 21.854 1.00 53.81 171 GLU A O 1
ATOM 1411 N N . GLU A 1 172 ? -26.613 -4.752 23.743 1.00 46.25 172 GLU A N 1
ATOM 1412 C CA . GLU A 1 172 ? -26.724 -6.228 23.840 1.00 46.25 172 GLU A CA 1
ATOM 1413 C C . GLU A 1 172 ? -27.758 -6.672 24.890 1.00 46.25 172 GLU A C 1
ATOM 1415 O O . GLU A 1 172 ? -28.503 -7.640 24.596 1.00 46.25 172 GLU A O 1
#

Secondary structure (DSSP, 8-state):
-HHHHHHHHHHHHHHHHHHHHHHHHHHHHHHTT-HHHHHHHHHHHHHHHHHHHHHHHHHHHHH-THHHHHHTTS--HHHHHHHHHHHTHHHHHTT-TTTPPPEEEETTEEEE---EEEEETTEEEEEETTEEEE-SHHHHHHHHHHHHHHGGGS--SHHHHHHHHHHHHH--

Nearest PDB structures (fo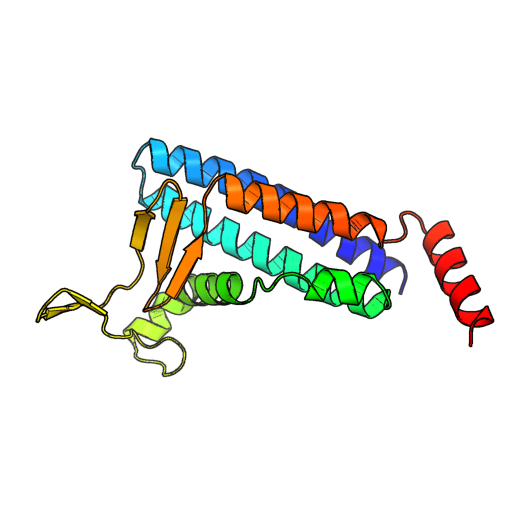ldseek):
  8tn1-assembly1_B  TM=5.286E-01  e=1.440E-01  synthetic construct
  8tn6-assembly1_C  TM=5.215E-01  e=1.899E-01  synthetic construct
  8xyv-assembly2_B  TM=6.741E-01  e=1.397E+00  synthetic construct
  3g50-assembly1_A  TM=6.064E-01  e=2.177E+00  Streptomyces coelicolor
  6s18-assembly1_B  TM=2.932E-01  e=3.035E+00  Pseudomonas putida KT2440

Radius of gyration: 19.26 Å; Cα contacts (8 Å, |Δi|>4): 178; chains: 1; bounding box: 46×35×57 Å

Sequence (172 aa):
MYNKLLTTQEHILRYRNSAELQHSRFIQAWRQSNYPQVLIELHFLLVSINLVCNNMKVLSRLIGGDAITHEGSIDYSLYRDARNHFEHLDDRLFGSKRNAPEPVFDGANPRTIHYGLNVRGGKRIFSFGAKEIDVSEKFIKDFLEYVDSFNQYVPSSVDDILTFFSNKIEEE

Solvent-accessible surface area (backbone atoms only — not comparable to full-atom values): 9515 Å² total; per-residue (Å²): 111,68,69,59,53,55,54,38,51,53,48,28,54,54,25,49,54,44,24,55,52,26,44,53,50,19,54,51,24,50,77,67,66,36,60,72,55,24,54,55,25,47,50,52,22,30,49,21,50,43,52,24,54,52,34,46,56,54,49,16,69,73,72,36,70,68,38,39,54,57,61,68,70,59,88,60,67,64,48,44,50,53,36,50,60,64,76,43,48,66,48,30,77,73,58,39,84,91,59,40,76,44,76,40,69,63,81,94,47,75,38,76,48,74,62,45,81,45,77,56,94,92,35,34,34,42,32,43,51,96,43,74,46,75,68,25,76,66,45,53,51,55,50,50,51,56,55,57,60,51,52,80,67,50,67,89,43,73,67,46,44,53,50,55,55,51,56,55,64,76,75,110

pLDDT: mean 83.93, std 14.58, range [46.25, 98.5]